Protein AF-A0A6A2GVW1-F1 (afdb_monomer_lite)

Secondary structure (DSSP, 8-state):
-HHHHHHHHTTSSS-S-S-EE-TTS-EEPPPHHHHHHHS---BTTBSSTTTTT-EEES----HHHHTTTSPSEEEEEEE--TTS-SEEEEEEE-SSEEEEEEEETTS-EEEEEEETTS-EEEEEEEE---

pLDDT: mean 74.23, std 15.54, range [43.66, 95.44]

Sequence (130 aa):
MADDIRENAMSGGTPVRLRGLAANGSSISPTLTEVISAMPVATETNKGLMQANGFEQGKNILSEGYNNKISAGVYSSTDNLDNMGTGILLVLRGFQYTAHLYITNSARIYIKTIRSNGEILKDWTLINNT

Structure (mmCIF, N/CA/C/O backbone):
data_AF-A0A6A2GVW1-F1
#
_entry.id   AF-A0A6A2GVW1-F1
#
loop_
_atom_site.group_PDB
_atom_site.id
_atom_site.type_symbol
_atom_site.label_atom_id
_atom_site.label_alt_id
_atom_site.label_comp_id
_atom_site.label_asym_id
_atom_site.label_entity_id
_atom_site.label_seq_id
_atom_site.pdbx_PDB_ins_code
_atom_site.Cartn_x
_atom_site.Cartn_y
_atom_site.Cartn_z
_atom_site.occupancy
_atom_site.B_iso_or_equiv
_atom_site.auth_seq_id
_atom_site.auth_comp_id
_atom_site.auth_asym_id
_atom_site.auth_atom_id
_atom_site.pdbx_PDB_model_num
ATOM 1 N N . MET A 1 1 ? 36.333 -0.823 -46.263 1.00 44.09 1 MET A N 1
ATOM 2 C CA . MET A 1 1 ? 35.016 -1.314 -46.747 1.00 44.09 1 MET A CA 1
ATOM 3 C C . MET A 1 1 ? 34.707 -2.753 -46.347 1.00 44.09 1 MET A C 1
ATOM 5 O O . MET A 1 1 ? 33.619 -2.983 -45.842 1.00 44.09 1 MET A O 1
ATOM 9 N N . ALA A 1 2 ? 35.614 -3.723 -46.525 1.00 50.81 2 ALA A N 1
ATOM 10 C CA . ALA A 1 2 ? 35.388 -5.087 -46.030 1.00 50.81 2 ALA A CA 1
ATOM 11 C C . ALA A 1 2 ? 35.374 -5.189 -44.486 1.00 50.81 2 ALA A C 1
ATOM 13 O O . ALA A 1 2 ? 34.835 -6.156 -43.962 1.00 50.81 2 ALA A O 1
ATOM 14 N N . ASP A 1 3 ? 35.974 -4.232 -43.768 1.00 48.41 3 ASP A N 1
ATOM 15 C CA . ASP A 1 3 ? 36.019 -4.163 -42.296 1.00 48.41 3 ASP A CA 1
ATOM 16 C C . ASP A 1 3 ? 34.713 -3.636 -41.657 1.00 48.41 3 ASP A C 1
ATOM 18 O O . ASP A 1 3 ? 34.237 -4.231 -40.699 1.00 48.41 3 ASP A O 1
ATOM 22 N N . ASP A 1 4 ? 34.066 -2.612 -42.227 1.00 43.66 4 ASP A N 1
ATOM 23 C CA . ASP A 1 4 ? 32.759 -2.099 -41.753 1.00 43.66 4 ASP A CA 1
ATOM 24 C C . ASP A 1 4 ? 31.594 -3.047 -42.074 1.00 43.66 4 ASP A C 1
ATOM 26 O O . ASP A 1 4 ? 30.659 -3.211 -41.293 1.00 43.66 4 ASP A O 1
ATOM 30 N N . ILE A 1 5 ? 31.641 -3.704 -43.240 1.00 49.00 5 ILE A N 1
ATOM 31 C CA . ILE A 1 5 ? 30.684 -4.764 -43.589 1.00 49.00 5 ILE A CA 1
ATOM 32 C C . ILE A 1 5 ? 30.918 -5.982 -42.685 1.00 49.00 5 ILE A C 1
ATOM 34 O O . ILE A 1 5 ? 29.953 -6.634 -42.302 1.00 49.00 5 ILE A O 1
ATOM 38 N N . ARG A 1 6 ? 32.164 -6.250 -42.261 1.00 51.94 6 ARG A N 1
ATOM 39 C CA . ARG A 1 6 ? 32.448 -7.205 -41.178 1.00 51.94 6 ARG A CA 1
ATOM 40 C C . ARG A 1 6 ? 31.834 -6.756 -39.849 1.00 51.94 6 ARG A C 1
ATOM 42 O O . ARG A 1 6 ? 31.314 -7.604 -39.140 1.00 51.94 6 ARG A O 1
ATOM 49 N N . GLU A 1 7 ? 31.825 -5.468 -39.521 1.00 49.50 7 GLU A N 1
ATOM 50 C CA . GLU A 1 7 ? 31.229 -4.980 -38.268 1.00 49.50 7 GLU A CA 1
ATOM 51 C C . GLU A 1 7 ? 29.700 -5.168 -38.213 1.00 49.50 7 GLU A C 1
ATOM 53 O O . GLU A 1 7 ? 29.186 -5.648 -37.206 1.00 49.50 7 GLU A O 1
ATOM 58 N N . ASN A 1 8 ? 28.977 -4.874 -39.302 1.00 46.91 8 ASN A N 1
ATOM 59 C CA . ASN A 1 8 ? 27.510 -5.000 -39.362 1.00 46.91 8 ASN A CA 1
ATOM 60 C C . ASN A 1 8 ? 26.994 -6.389 -39.798 1.00 46.91 8 ASN A C 1
ATOM 62 O O . ASN A 1 8 ? 25.835 -6.715 -39.545 1.00 46.91 8 ASN A O 1
ATOM 66 N N . ALA A 1 9 ? 27.820 -7.223 -40.442 1.00 48.16 9 ALA A N 1
ATOM 67 C CA . ALA A 1 9 ? 27.463 -8.603 -40.799 1.00 48.16 9 ALA A CA 1
ATOM 68 C C . ALA A 1 9 ? 27.808 -9.629 -39.702 1.00 48.16 9 ALA A C 1
ATOM 70 O O . ALA A 1 9 ? 27.382 -10.784 -39.786 1.00 48.16 9 ALA A O 1
ATOM 71 N N . MET A 1 10 ? 28.536 -9.237 -38.650 1.00 55.97 10 MET A N 1
ATOM 72 C CA . MET A 1 10 ? 28.697 -10.063 -37.455 1.00 55.97 10 MET A CA 1
ATOM 73 C C . MET A 1 10 ? 27.379 -10.089 -36.660 1.00 55.97 10 MET A C 1
ATOM 75 O O . MET A 1 10 ? 27.078 -9.170 -35.908 1.00 55.97 10 MET A O 1
ATOM 79 N N . SER A 1 11 ? 26.623 -11.189 -36.800 1.00 51.72 11 SER A N 1
ATOM 80 C CA . SER A 1 11 ? 25.515 -11.621 -35.919 1.00 51.72 11 SER A CA 1
ATOM 81 C C . SER A 1 11 ? 24.059 -11.269 -36.300 1.00 51.72 11 SER A C 1
ATOM 83 O O . SER A 1 11 ? 23.216 -11.103 -35.420 1.00 51.72 11 SER A O 1
ATOM 85 N N . GLY A 1 12 ? 23.702 -11.262 -37.590 1.00 54.62 12 GLY A N 1
ATOM 86 C CA . GLY A 1 12 ? 22.307 -11.540 -37.988 1.00 54.62 12 GLY A CA 1
ATOM 87 C C . GLY A 1 12 ? 21.296 -10.385 -37.901 1.00 54.62 12 GLY A C 1
ATOM 88 O O . GLY A 1 12 ? 20.142 -10.612 -37.551 1.00 54.62 12 GLY A O 1
ATOM 89 N N . GLY A 1 13 ? 21.689 -9.162 -38.272 1.00 51.88 13 GLY A N 1
ATOM 90 C CA . GLY A 1 13 ? 20.735 -8.091 -38.610 1.00 51.88 13 GLY A CA 1
ATOM 91 C C . GLY A 1 13 ? 20.343 -7.121 -37.487 1.00 51.88 13 GLY A C 1
ATOM 92 O O . GLY A 1 13 ? 19.540 -6.228 -37.734 1.00 51.88 13 GLY A O 1
ATOM 93 N N . THR A 1 14 ? 20.919 -7.228 -36.286 1.00 52.88 14 THR A N 1
ATOM 94 C CA . THR A 1 14 ? 20.848 -6.169 -35.258 1.00 52.88 14 THR A CA 1
ATOM 95 C C . THR A 1 14 ? 22.188 -5.429 -35.227 1.00 52.88 14 THR A C 1
ATOM 97 O O . THR A 1 14 ? 23.202 -6.086 -34.981 1.00 52.88 14 THR A O 1
ATOM 100 N N . PRO A 1 15 ? 22.242 -4.106 -35.489 1.00 52.12 15 PRO A N 1
ATOM 101 C CA . PRO A 1 15 ? 23.497 -3.367 -35.438 1.00 52.12 15 PRO A CA 1
ATOM 102 C C . PRO A 1 15 ? 24.069 -3.452 -34.027 1.00 52.12 15 PRO A C 1
ATOM 104 O O . PRO A 1 15 ? 23.382 -3.228 -33.030 1.00 52.12 15 PRO A O 1
ATOM 107 N N . VAL A 1 16 ? 25.343 -3.817 -33.956 1.00 52.41 16 VAL A N 1
ATOM 108 C CA . VAL A 1 16 ? 25.978 -4.237 -32.707 1.00 52.41 16 VAL A CA 1
ATOM 109 C C . VAL A 1 16 ? 26.102 -3.073 -31.717 1.00 52.41 16 VAL A C 1
ATOM 111 O O . VAL A 1 16 ? 26.139 -3.308 -30.507 1.00 52.41 16 VAL A O 1
ATOM 114 N N . ARG A 1 17 ? 26.167 -1.810 -32.177 1.00 52.69 17 ARG A N 1
ATOM 115 C CA . ARG A 1 17 ? 26.291 -0.641 -31.291 1.00 52.69 17 ARG A CA 1
ATOM 116 C C . ARG A 1 17 ? 25.686 0.640 -31.875 1.00 52.69 17 ARG A C 1
ATOM 118 O O . ARG A 1 17 ? 25.551 0.807 -33.077 1.00 52.69 17 ARG A O 1
ATOM 125 N N . LEU A 1 18 ? 25.505 1.606 -30.974 1.00 61.25 18 LEU A N 1
ATOM 126 C CA . LEU A 1 18 ? 25.323 3.051 -31.202 1.00 61.25 18 LEU A CA 1
ATOM 127 C C . LEU A 1 18 ? 26.579 3.745 -31.801 1.00 61.25 18 LEU A C 1
ATOM 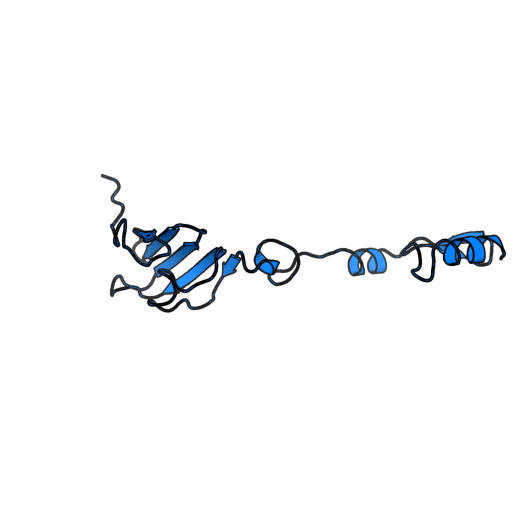129 O O . LEU A 1 18 ? 26.708 4.960 -31.802 1.00 61.25 18 LEU A O 1
ATOM 133 N N . ARG A 1 19 ? 27.570 2.941 -32.193 1.00 55.69 19 ARG A N 1
ATOM 134 C CA . ARG A 1 19 ? 28.902 3.272 -32.706 1.00 55.69 19 ARG A CA 1
ATOM 135 C C . ARG A 1 19 ? 29.163 2.326 -33.860 1.00 55.69 19 ARG A C 1
ATOM 137 O O . ARG A 1 19 ? 28.747 1.174 -33.782 1.00 55.69 19 ARG A O 1
ATOM 144 N N . GLY A 1 20 ? 29.900 2.781 -34.854 1.00 65.06 20 GLY A N 1
ATOM 145 C CA . GLY A 1 20 ? 30.311 1.944 -35.972 1.00 65.06 20 GLY A CA 1
ATOM 146 C C . GLY A 1 20 ? 31.650 2.398 -36.524 1.00 65.06 20 GLY A C 1
ATOM 147 O O . GLY A 1 20 ? 32.265 3.338 -36.020 1.00 65.06 20 GLY A O 1
ATOM 148 N N . LEU A 1 21 ? 32.092 1.737 -37.571 1.00 63.97 21 LEU A N 1
ATOM 149 C CA . LEU A 1 21 ? 33.263 2.055 -38.354 1.00 63.97 21 LEU A CA 1
ATOM 150 C C . LEU A 1 21 ? 32.778 2.835 -39.589 1.00 63.97 21 LEU A C 1
ATOM 152 O O . LEU A 1 21 ? 31.801 2.465 -40.240 1.00 63.97 21 LEU A O 1
ATOM 156 N N . ALA A 1 22 ? 33.374 4.003 -39.832 1.00 57.03 22 ALA A N 1
ATOM 157 C CA . ALA A 1 22 ? 33.103 4.820 -41.007 1.00 57.03 22 ALA A CA 1
ATOM 158 C C . ALA A 1 22 ? 33.757 4.184 -42.228 1.00 57.03 22 ALA A C 1
ATOM 160 O O . ALA A 1 22 ? 34.837 3.617 -42.104 1.00 57.03 22 ALA A O 1
ATOM 161 N N . ALA A 1 23 ? 33.195 4.412 -43.419 1.00 56.62 23 ALA A N 1
ATOM 162 C CA . ALA A 1 23 ? 33.641 3.805 -44.683 1.00 56.62 23 ALA A CA 1
ATOM 163 C C . ALA A 1 23 ? 35.157 3.912 -44.968 1.00 56.62 23 ALA A C 1
ATOM 165 O O . ALA A 1 23 ? 35.717 3.105 -45.718 1.00 56.62 23 ALA A O 1
ATOM 166 N N . ASN A 1 24 ? 35.816 4.909 -44.369 1.00 58.41 24 ASN A N 1
ATOM 167 C CA . ASN A 1 24 ? 37.252 5.175 -44.428 1.00 58.41 24 ASN A CA 1
ATOM 168 C C . ASN A 1 24 ? 38.080 4.476 -43.320 1.00 58.41 24 ASN A C 1
ATOM 170 O O . ASN A 1 24 ? 39.249 4.807 -43.143 1.00 58.41 24 ASN A O 1
ATOM 174 N N . GLY A 1 25 ? 37.492 3.544 -42.566 1.00 59.66 25 GLY A N 1
ATOM 175 C CA . GLY A 1 25 ? 38.108 2.803 -41.461 1.00 59.66 25 GLY A CA 1
ATOM 176 C C . GLY A 1 25 ? 38.202 3.563 -40.134 1.00 59.66 25 GLY A C 1
ATOM 177 O O . GLY A 1 25 ? 38.805 3.056 -39.190 1.00 59.66 25 GLY A O 1
ATOM 178 N N . SER A 1 26 ? 37.645 4.775 -40.038 1.00 55.09 26 SER A N 1
ATOM 179 C CA . SER A 1 26 ? 37.703 5.582 -38.811 1.00 55.09 26 SER A CA 1
ATOM 180 C C . SER A 1 26 ? 36.580 5.220 -37.840 1.00 55.09 26 SER A C 1
ATOM 182 O O . SER A 1 26 ? 35.455 4.958 -38.248 1.00 55.09 26 SER A O 1
ATOM 184 N N . SER A 1 27 ? 36.853 5.257 -36.535 1.00 59.97 27 SER A N 1
ATOM 185 C CA . SER A 1 27 ? 35.827 5.005 -35.515 1.00 59.97 27 SER A CA 1
ATOM 186 C C . SER A 1 27 ? 34.784 6.126 -35.480 1.00 59.97 27 SER A C 1
ATOM 188 O O . SER A 1 27 ? 35.133 7.298 -35.342 1.00 59.97 27 SER A O 1
ATOM 190 N N . ILE A 1 28 ? 33.503 5.759 -35.489 1.00 64.81 28 ILE A N 1
ATOM 191 C CA . ILE A 1 28 ? 32.367 6.652 -35.243 1.00 64.81 28 ILE A CA 1
ATOM 192 C C . ILE A 1 28 ? 31.911 6.450 -33.798 1.00 64.81 28 ILE A C 1
ATOM 194 O O . ILE A 1 28 ? 31.423 5.383 -33.422 1.00 64.81 28 ILE A O 1
ATOM 198 N N . SER A 1 29 ? 32.099 7.472 -32.967 1.00 67.25 29 SER A N 1
ATOM 199 C CA . SER A 1 29 ? 31.579 7.487 -31.596 1.00 67.25 29 SER A CA 1
ATOM 200 C C . SER A 1 29 ? 30.118 7.948 -31.577 1.00 67.25 29 SER A C 1
ATOM 202 O O . SER A 1 29 ? 29.738 8.743 -32.433 1.00 67.25 29 SER A O 1
ATOM 204 N N . PRO A 1 30 ? 29.308 7.496 -30.601 1.00 70.62 30 PRO A N 1
ATOM 205 C CA . PRO A 1 30 ? 27.936 7.932 -30.478 1.00 70.62 30 PRO A CA 1
ATOM 206 C C . PRO A 1 30 ? 27.953 9.384 -30.015 1.00 70.62 30 PRO A C 1
ATOM 208 O O . PRO A 1 30 ? 28.797 9.810 -29.217 1.00 70.62 30 PRO A O 1
ATOM 211 N N . THR A 1 31 ? 26.971 10.141 -30.445 1.00 74.81 31 THR A N 1
ATOM 212 C CA . THR A 1 31 ? 26.681 11.426 -29.829 1.00 74.81 31 THR A CA 1
ATOM 213 C C . THR A 1 31 ? 26.120 11.210 -28.421 1.00 74.81 31 THR A C 1
ATOM 215 O O . THR A 1 31 ? 25.494 10.191 -28.119 1.00 74.81 31 THR A O 1
ATOM 218 N N . LEU A 1 32 ? 26.312 12.188 -27.533 1.00 74.94 32 LEU A N 1
ATOM 219 C CA . LEU A 1 32 ? 25.733 12.145 -26.185 1.00 74.94 32 LEU A CA 1
ATOM 220 C C . LEU A 1 32 ? 24.201 11.976 -26.232 1.00 74.94 32 LEU A C 1
ATOM 222 O O . LEU A 1 32 ? 23.630 11.253 -25.421 1.00 74.94 32 LEU A O 1
ATOM 226 N N . THR A 1 33 ? 23.550 12.582 -27.224 1.00 74.31 33 THR A N 1
ATOM 227 C CA . THR A 1 33 ? 22.107 12.484 -27.468 1.00 74.31 33 THR A CA 1
ATOM 228 C C . THR A 1 33 ? 21.658 11.058 -27.783 1.00 74.31 33 THR A C 1
ATOM 230 O O . THR A 1 33 ? 20.676 10.583 -27.216 1.00 74.31 33 THR A O 1
ATOM 233 N N . GLU A 1 34 ? 22.388 10.347 -28.644 1.00 73.38 34 GLU A N 1
ATOM 234 C CA . GLU A 1 34 ? 22.094 8.947 -28.966 1.00 73.38 34 GLU A CA 1
ATOM 235 C C . GLU A 1 34 ? 22.256 8.051 -27.733 1.00 73.38 34 GLU A C 1
ATOM 237 O O . GLU A 1 34 ? 21.448 7.148 -27.509 1.00 73.38 34 GLU A O 1
ATOM 242 N N . VAL A 1 35 ? 23.264 8.330 -26.896 1.00 74.50 35 VAL A N 1
ATOM 243 C CA . VAL A 1 35 ? 23.489 7.581 -25.651 1.00 74.50 35 VAL A CA 1
ATOM 244 C C . VAL A 1 35 ? 22.319 7.786 -24.699 1.00 74.50 35 VAL A C 1
ATOM 246 O O . VAL A 1 35 ? 21.765 6.812 -24.197 1.00 74.50 35 VAL A O 1
ATOM 249 N N . ILE A 1 36 ? 21.898 9.034 -24.496 1.00 76.06 36 ILE A N 1
ATOM 250 C CA . ILE A 1 36 ? 20.783 9.369 -23.603 1.00 76.06 36 ILE A CA 1
ATOM 251 C C . ILE A 1 36 ? 19.475 8.726 -24.085 1.00 76.06 36 ILE A C 1
ATOM 253 O O . ILE A 1 36 ? 18.736 8.180 -23.272 1.00 76.06 36 ILE A O 1
ATOM 257 N N . SER A 1 37 ? 19.205 8.728 -25.394 1.00 75.50 37 SER A N 1
ATOM 258 C CA . SER A 1 37 ? 17.990 8.125 -25.958 1.00 75.50 37 SER A CA 1
ATOM 259 C C . SER A 1 37 ? 17.948 6.597 -25.832 1.00 75.50 37 SER A C 1
ATOM 261 O O . SER A 1 37 ? 16.863 6.024 -25.739 1.00 75.50 37 SER A O 1
ATOM 263 N N . ALA A 1 38 ? 19.103 5.927 -25.872 1.00 75.62 38 ALA A N 1
ATOM 264 C CA . ALA A 1 38 ? 19.197 4.473 -25.740 1.00 75.62 38 ALA A CA 1
ATOM 265 C C . ALA A 1 38 ? 19.235 4.013 -24.272 1.00 75.62 38 ALA A C 1
ATOM 267 O O . ALA A 1 38 ? 18.972 2.842 -23.977 1.00 75.62 38 ALA A O 1
ATOM 268 N N . MET A 1 39 ? 19.559 4.914 -23.340 1.00 76.12 39 MET A N 1
ATOM 269 C CA . MET A 1 39 ? 19.601 4.589 -21.924 1.00 76.12 39 MET A CA 1
ATOM 270 C C . MET A 1 39 ? 18.181 4.375 -21.375 1.00 76.12 39 MET A C 1
ATOM 272 O O . MET A 1 39 ? 17.299 5.212 -21.565 1.00 76.12 39 MET A O 1
ATOM 276 N N . PRO A 1 40 ? 17.926 3.262 -20.663 1.00 67.88 40 PRO A N 1
ATOM 277 C CA . PRO A 1 40 ? 16.691 3.085 -19.918 1.00 67.88 40 PRO A CA 1
ATOM 278 C C . PRO A 1 40 ? 16.575 4.165 -18.835 1.00 67.88 40 PRO A C 1
ATOM 280 O O . PRO A 1 40 ? 17.149 4.025 -17.760 1.00 67.88 40 PRO A O 1
ATOM 283 N N . VAL A 1 41 ? 15.822 5.230 -19.104 1.00 70.81 41 VAL A N 1
ATOM 284 C CA . VAL A 1 41 ? 15.464 6.214 -18.079 1.00 70.81 41 VAL A CA 1
ATOM 285 C C . VAL A 1 41 ? 14.292 5.654 -17.284 1.00 70.81 41 VAL A C 1
ATOM 287 O O . VAL A 1 41 ? 13.239 5.361 -17.852 1.00 70.81 41 VAL A O 1
ATOM 290 N N . ALA A 1 42 ? 14.500 5.465 -15.982 1.00 62.56 42 ALA A N 1
ATOM 291 C CA . ALA A 1 42 ? 13.416 5.180 -15.057 1.00 62.56 42 ALA A CA 1
ATOM 292 C C . ALA A 1 42 ? 12.506 6.410 -14.989 1.00 62.56 42 ALA A C 1
ATOM 294 O O . ALA A 1 42 ? 12.953 7.502 -14.638 1.00 62.56 42 ALA A O 1
ATOM 295 N N . THR A 1 43 ? 11.246 6.238 -15.359 1.00 62.94 43 THR A N 1
ATOM 296 C CA . THR A 1 43 ? 10.185 7.216 -15.125 1.00 62.94 43 THR A CA 1
ATOM 297 C C . THR A 1 43 ? 9.246 6.666 -14.061 1.00 62.94 43 THR A C 1
ATOM 299 O O . THR A 1 43 ? 9.269 5.475 -13.748 1.00 62.94 43 THR A O 1
ATOM 302 N N . GLU A 1 44 ? 8.362 7.513 -13.537 1.00 53.88 44 GLU A N 1
ATOM 303 C CA . GLU A 1 44 ? 7.305 7.068 -12.622 1.00 53.88 44 GLU A CA 1
ATOM 304 C C . GLU A 1 44 ? 6.426 5.953 -13.217 1.00 53.88 44 GLU A C 1
ATOM 306 O O . GLU A 1 44 ? 5.790 5.206 -12.494 1.00 53.88 44 GLU A O 1
ATOM 311 N N . THR A 1 45 ? 6.390 5.792 -14.538 1.00 53.59 45 THR A N 1
ATOM 312 C CA . THR A 1 45 ? 5.537 4.809 -15.221 1.00 53.59 45 THR A CA 1
ATOM 313 C C . THR A 1 45 ? 6.311 3.697 -15.924 1.00 53.59 45 THR A C 1
ATOM 315 O O . THR A 1 45 ? 5.699 2.762 -16.436 1.00 53.59 45 THR A O 1
ATOM 318 N N . ASN A 1 46 ? 7.645 3.765 -15.987 1.00 53.28 46 ASN A N 1
ATOM 319 C CA . ASN A 1 46 ? 8.440 2.865 -16.816 1.00 53.28 46 ASN A CA 1
ATOM 320 C C . ASN A 1 46 ? 9.819 2.611 -16.199 1.00 53.28 46 ASN A C 1
ATOM 322 O O . ASN A 1 46 ? 10.532 3.549 -15.872 1.00 53.28 46 ASN A O 1
ATOM 326 N N . LYS A 1 47 ? 10.230 1.341 -16.123 1.00 59.75 47 LYS A N 1
ATOM 327 C CA . LYS A 1 47 ? 11.508 0.862 -15.561 1.00 59.75 47 LYS A CA 1
ATOM 328 C C . LYS A 1 47 ? 11.691 1.186 -14.069 1.00 59.75 47 LYS A C 1
ATOM 330 O O . LYS A 1 47 ? 12.046 2.291 -13.691 1.00 59.75 47 LYS A O 1
ATOM 335 N N . GLY A 1 48 ? 11.482 0.183 -13.209 1.00 61.06 48 GLY A N 1
ATOM 336 C CA . GLY A 1 48 ? 11.648 0.283 -11.748 1.00 61.06 48 GLY A CA 1
ATOM 337 C C . GLY A 1 48 ? 10.475 -0.320 -10.966 1.00 61.06 48 GLY A C 1
ATOM 338 O O . GLY A 1 48 ? 9.626 -0.996 -11.545 1.00 61.06 48 GLY A O 1
ATOM 339 N N . LEU A 1 49 ? 10.401 -0.062 -9.653 1.00 54.59 49 LEU A N 1
ATOM 340 C CA . LEU A 1 49 ? 9.332 -0.576 -8.772 1.00 54.59 49 LEU A CA 1
ATOM 341 C C . LEU A 1 49 ? 7.917 -0.156 -9.223 1.00 54.59 49 LEU A C 1
ATOM 343 O O . LEU A 1 49 ? 6.964 -0.898 -8.991 1.00 54.59 49 LEU A O 1
ATOM 347 N N . MET A 1 50 ? 7.782 0.983 -9.912 1.00 59.62 50 MET A N 1
ATOM 348 C CA . MET A 1 50 ? 6.502 1.456 -10.457 1.00 59.62 50 MET A CA 1
ATOM 349 C C . MET A 1 50 ? 6.083 0.722 -11.744 1.00 59.62 50 MET A C 1
ATOM 351 O O . MET A 1 50 ? 4.903 0.454 -11.926 1.00 59.62 50 MET A O 1
ATOM 355 N N . GLN A 1 51 ? 7.027 0.286 -12.594 1.00 59.91 51 GLN A N 1
ATOM 356 C CA . GLN A 1 51 ? 6.716 -0.503 -13.805 1.00 59.91 51 GLN A CA 1
ATOM 357 C C . GLN A 1 51 ? 6.155 -1.891 -13.470 1.00 59.91 51 GLN A C 1
ATOM 359 O O . GLN A 1 51 ? 5.372 -2.457 -14.227 1.00 59.91 51 GLN A O 1
ATOM 364 N N . ALA A 1 52 ? 6.560 -2.450 -12.330 1.00 59.75 52 ALA A N 1
ATOM 365 C CA . ALA A 1 52 ? 6.037 -3.717 -11.835 1.00 59.75 52 ALA A CA 1
ATOM 366 C C . ALA A 1 52 ? 4.658 -3.574 -11.153 1.00 59.75 52 ALA A C 1
ATOM 368 O O . ALA A 1 52 ? 4.221 -4.515 -10.494 1.00 59.75 52 ALA A O 1
ATOM 369 N N . ASN A 1 53 ? 3.995 -2.409 -11.263 1.00 60.97 53 ASN A N 1
ATOM 370 C CA . ASN A 1 53 ? 2.798 -2.028 -10.497 1.00 60.97 53 ASN A CA 1
ATOM 371 C C . ASN A 1 53 ? 3.000 -2.136 -8.971 1.00 60.97 53 ASN A C 1
ATOM 373 O O . ASN A 1 53 ? 2.048 -2.335 -8.218 1.00 60.97 53 ASN A O 1
ATOM 377 N N . GLY A 1 54 ? 4.252 -2.059 -8.509 1.00 58.16 54 GLY A N 1
ATOM 378 C CA . GLY A 1 54 ? 4.626 -2.261 -7.111 1.00 58.16 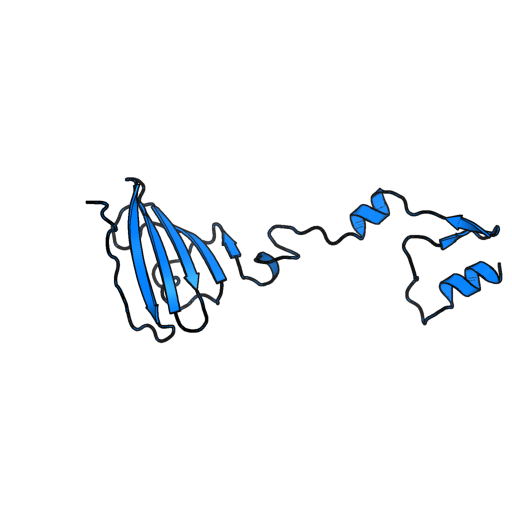54 GLY A CA 1
ATOM 379 C C . GLY A 1 54 ? 4.532 -0.997 -6.259 1.00 58.16 54 GLY A C 1
ATOM 380 O O . GLY A 1 54 ? 4.613 -1.102 -5.037 1.00 58.16 54 GLY A O 1
ATOM 381 N N . PHE A 1 55 ? 4.362 0.179 -6.872 1.00 65.19 55 PHE A N 1
ATOM 382 C CA . PHE A 1 55 ? 4.159 1.448 -6.177 1.00 65.19 55 PHE A CA 1
ATOM 383 C C . PHE A 1 55 ? 3.195 2.354 -6.955 1.00 65.19 55 PHE A C 1
ATOM 385 O O . PHE A 1 55 ? 3.493 2.741 -8.082 1.00 65.19 55 PHE A O 1
ATOM 392 N N . GLU A 1 56 ? 2.057 2.704 -6.354 1.00 67.31 56 GLU A N 1
ATOM 393 C CA . GLU A 1 56 ? 1.028 3.562 -6.957 1.00 67.31 56 GLU A CA 1
ATOM 394 C C . GLU A 1 56 ? 0.739 4.747 -6.016 1.00 67.31 56 GLU A C 1
ATOM 396 O O . GLU A 1 56 ? 0.169 4.582 -4.931 1.00 67.31 56 GLU A O 1
ATOM 401 N N . GLN A 1 57 ? 1.147 5.954 -6.415 1.00 65.25 57 GLN A N 1
ATOM 402 C CA . GLN A 1 57 ? 0.905 7.193 -5.667 1.00 65.25 57 GLN A CA 1
ATOM 403 C C . GLN A 1 57 ? -0.266 7.976 -6.269 1.00 65.25 57 GLN A C 1
ATOM 405 O O . GLN A 1 57 ? -0.410 8.057 -7.485 1.00 65.25 57 GLN A O 1
ATOM 410 N N . GLY A 1 58 ? -1.111 8.566 -5.419 1.00 58.12 58 GLY A N 1
ATOM 411 C CA . GLY A 1 58 ? -2.159 9.501 -5.850 1.00 58.12 58 GLY A 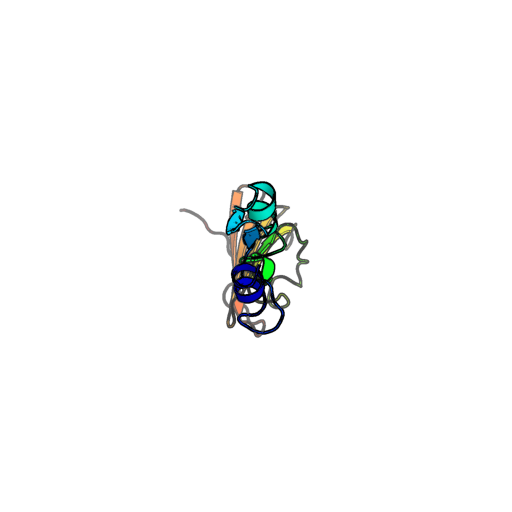CA 1
ATOM 412 C C . GLY A 1 58 ? -3.377 8.844 -6.505 1.00 58.12 58 GLY A C 1
ATOM 413 O O . GLY A 1 58 ? -4.341 9.529 -6.847 1.00 58.12 58 GLY A O 1
ATOM 414 N N . LYS A 1 59 ? -3.383 7.515 -6.636 1.00 65.75 59 LYS A N 1
ATOM 415 C CA . LYS A 1 59 ? -4.571 6.763 -7.029 1.00 65.75 59 LYS A CA 1
ATOM 416 C C . LYS A 1 59 ? -5.551 6.776 -5.865 1.00 65.75 59 LYS A C 1
ATOM 418 O O . LYS A 1 59 ? -5.202 6.360 -4.766 1.00 65.75 59 LYS A O 1
ATOM 423 N N . ASN A 1 60 ? -6.769 7.254 -6.096 1.00 65.06 60 ASN A N 1
ATOM 424 C CA . ASN A 1 60 ? -7.821 7.162 -5.093 1.00 65.06 60 ASN A CA 1
ATOM 425 C C . ASN A 1 60 ? -8.143 5.674 -4.867 1.00 65.06 60 ASN A C 1
ATOM 427 O O . ASN A 1 60 ? -8.583 4.986 -5.793 1.00 65.06 60 ASN A O 1
ATOM 431 N N . ILE A 1 61 ? -7.856 5.164 -3.668 1.00 72.38 61 ILE A N 1
ATOM 432 C CA . ILE A 1 61 ? -8.196 3.798 -3.281 1.00 72.38 61 ILE A CA 1
ATOM 433 C C . ILE A 1 61 ? -9.415 3.895 -2.392 1.00 72.38 61 ILE A C 1
ATOM 435 O O . ILE A 1 61 ? -9.292 4.175 -1.208 1.00 72.38 61 ILE A O 1
ATOM 439 N N . LEU A 1 62 ? -10.580 3.638 -2.982 1.00 66.44 62 LEU A N 1
ATOM 440 C CA . LEU A 1 62 ? -11.843 3.610 -2.255 1.00 66.44 62 LEU A CA 1
ATOM 441 C C . LEU A 1 62 ? -11.768 2.656 -1.060 1.00 66.44 62 LEU A C 1
ATOM 443 O O . LEU A 1 62 ? -11.013 1.675 -1.079 1.00 66.44 62 LEU A O 1
ATOM 447 N N . SER A 1 63 ? -12.619 2.892 -0.063 1.00 62.59 63 SER A N 1
ATOM 448 C CA . SER A 1 63 ? -12.526 2.201 1.221 1.00 62.59 63 SER A CA 1
ATOM 449 C C . SER A 1 63 ? -12.637 0.670 1.144 1.00 62.59 63 SER A C 1
ATOM 451 O O . SER A 1 63 ? -12.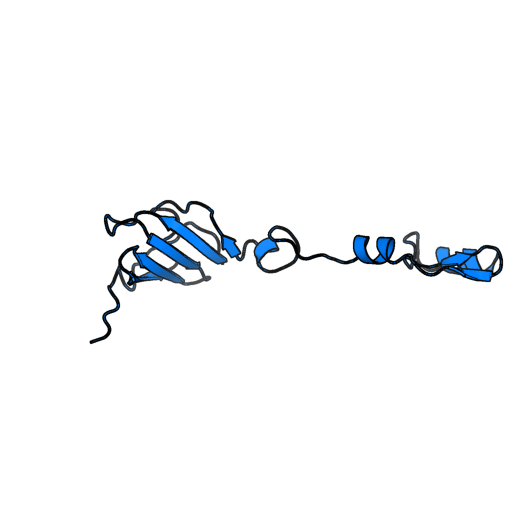067 -0.082 1.934 1.00 62.59 63 SER A O 1
ATOM 453 N N . GLU A 1 64 ? -13.332 0.179 0.125 1.00 65.56 64 GLU A N 1
ATOM 454 C CA . GLU A 1 64 ? -13.472 -1.248 -0.150 1.00 65.56 64 GLU A CA 1
ATOM 455 C C . GLU A 1 64 ? -12.247 -1.866 -0.839 1.00 65.56 64 GLU A C 1
ATOM 457 O O . GLU A 1 64 ? -12.055 -3.084 -0.798 1.00 65.56 64 GLU A O 1
ATOM 462 N N . GLY A 1 65 ? -11.442 -1.043 -1.511 1.00 73.31 65 GLY A N 1
ATOM 463 C CA . GLY A 1 65 ? -10.303 -1.456 -2.319 1.00 73.31 65 GLY A CA 1
ATOM 464 C C . GLY A 1 65 ? -9.085 -1.821 -1.476 1.00 73.31 65 GLY A C 1
ATOM 465 O O . GLY A 1 65 ? -8.447 -2.849 -1.727 1.00 73.31 65 GLY A O 1
ATOM 466 N N . TYR A 1 66 ? -8.783 -1.006 -0.459 1.00 78.75 66 TYR A N 1
ATOM 467 C CA . TYR A 1 66 ? -7.505 -1.084 0.248 1.00 78.75 66 TYR A CA 1
ATOM 468 C C . TYR A 1 66 ? -7.342 -2.347 1.100 1.00 78.75 66 TYR A C 1
ATOM 470 O O . TYR A 1 66 ? -6.227 -2.838 1.215 1.00 78.75 66 TYR A O 1
ATOM 478 N N . ASN A 1 67 ? -8.429 -2.913 1.642 1.00 80.88 67 ASN A N 1
ATOM 479 C CA . ASN A 1 67 ? -8.352 -4.023 2.601 1.00 80.88 67 ASN A CA 1
ATOM 480 C C . ASN A 1 67 ? -7.670 -5.270 2.003 1.00 80.88 67 ASN A C 1
ATOM 482 O O . ASN A 1 67 ? -6.672 -5.778 2.520 1.00 80.88 67 ASN A O 1
ATOM 486 N N . ASN A 1 68 ? -8.239 -5.790 0.914 1.00 77.00 68 ASN A N 1
ATOM 487 C CA . ASN A 1 68 ? -7.768 -7.010 0.263 1.00 77.00 68 ASN A CA 1
ATOM 488 C C . ASN A 1 68 ? -8.232 -7.147 -1.200 1.00 77.00 68 ASN A C 1
ATOM 490 O O . ASN A 1 68 ? -8.187 -8.258 -1.743 1.00 77.00 68 ASN A O 1
ATOM 494 N N . LYS A 1 69 ? -8.534 -6.045 -1.905 1.00 82.81 69 LYS A N 1
ATOM 495 C CA . LYS A 1 69 ? -8.913 -6.085 -3.335 1.00 82.81 69 LYS A CA 1
ATOM 496 C C . LYS A 1 69 ? -7.861 -5.537 -4.320 1.00 82.81 69 LYS A C 1
ATOM 498 O O . LYS A 1 69 ? -7.973 -5.809 -5.508 1.00 82.81 69 LYS A O 1
ATOM 503 N N . ILE A 1 70 ? -6.830 -4.823 -3.859 1.00 80.75 70 ILE A N 1
ATOM 504 C CA . ILE A 1 70 ? -5.726 -4.315 -4.710 1.00 80.75 70 ILE A CA 1
ATOM 505 C C . ILE A 1 70 ? -4.656 -5.374 -5.032 1.00 80.75 70 ILE A C 1
ATOM 507 O O . ILE A 1 70 ? -4.550 -6.374 -4.339 1.00 80.75 70 ILE A O 1
ATOM 511 N N . SER A 1 71 ? -3.825 -5.187 -6.053 1.00 82.50 71 SER A N 1
ATOM 512 C CA . SER A 1 71 ? -2.684 -6.089 -6.287 1.00 82.50 71 SER A CA 1
ATOM 513 C C . SER A 1 71 ? -1.628 -5.980 -5.175 1.00 82.50 71 SER A C 1
ATOM 515 O O . SER A 1 71 ? -1.683 -5.090 -4.328 1.00 82.50 71 SER A O 1
ATOM 517 N N . ALA A 1 72 ? -0.673 -6.913 -5.137 1.00 82.44 72 ALA A N 1
ATOM 518 C CA . ALA A 1 72 ? 0.487 -6.770 -4.260 1.00 82.44 72 ALA A CA 1
ATOM 519 C C . ALA A 1 72 ? 1.292 -5.521 -4.654 1.00 82.44 72 ALA A C 1
ATOM 521 O O . ALA A 1 72 ? 1.503 -5.280 -5.841 1.00 82.44 72 ALA A O 1
ATOM 522 N N . GLY A 1 73 ? 1.732 -4.747 -3.664 1.00 82.62 73 GLY A N 1
ATOM 523 C CA . GLY A 1 73 ? 2.398 -3.469 -3.892 1.00 82.62 73 GLY A CA 1
ATOM 524 C C . GLY A 1 73 ? 2.264 -2.499 -2.723 1.00 82.62 73 GLY A C 1
ATOM 525 O O . GLY A 1 73 ? 1.720 -2.823 -1.665 1.00 82.62 73 GLY A O 1
ATOM 526 N N . VAL A 1 74 ? 2.779 -1.295 -2.935 1.00 85.88 74 VAL A N 1
ATOM 527 C CA . VAL A 1 74 ? 2.728 -0.163 -2.014 1.00 85.88 74 VAL A CA 1
ATOM 528 C C . VAL A 1 74 ? 1.846 0.918 -2.617 1.00 85.88 74 VAL A C 1
ATOM 530 O O . VAL A 1 74 ? 1.997 1.284 -3.778 1.00 85.88 74 VAL A O 1
ATOM 533 N N . TYR A 1 75 ? 0.932 1.455 -1.826 1.00 85.12 75 TYR A N 1
ATOM 534 C CA . TYR A 1 75 ? -0.039 2.417 -2.315 1.00 85.12 75 TYR A CA 1
ATOM 535 C C . TYR A 1 75 ? -0.171 3.591 -1.365 1.00 85.12 75 TYR A C 1
ATOM 537 O O . TYR A 1 75 ? -0.163 3.390 -0.153 1.00 85.12 75 TYR A O 1
ATOM 545 N N . SER A 1 76 ? -0.343 4.796 -1.908 1.00 87.25 76 SER A N 1
ATOM 546 C CA . SER A 1 76 ? -0.653 5.985 -1.110 1.00 87.25 76 SER A CA 1
ATOM 547 C C . SER A 1 76 ? -1.798 6.794 -1.707 1.00 87.25 76 SER A C 1
ATOM 549 O O . SER A 1 76 ? -1.844 7.024 -2.917 1.00 87.25 76 SER A O 1
ATOM 551 N N . SER A 1 77 ? -2.720 7.240 -0.855 1.00 84.94 77 SER A N 1
ATOM 552 C CA . SER A 1 77 ? -3.861 8.065 -1.259 1.00 84.94 77 SER A CA 1
ATOM 553 C C . SER A 1 77 ? -4.265 9.043 -0.159 1.00 84.94 77 SER A C 1
ATOM 555 O O . SER A 1 77 ? -4.029 8.792 1.024 1.00 84.94 77 SER A O 1
ATOM 557 N N . THR A 1 78 ? -4.861 10.168 -0.551 1.00 85.38 78 THR A N 1
ATOM 558 C CA . THR A 1 78 ? -5.584 11.041 0.377 1.00 85.38 78 THR A CA 1
ATOM 559 C C . THR A 1 78 ? -7.026 10.565 0.436 1.00 85.38 78 THR A C 1
ATOM 561 O O . THR A 1 78 ? -7.700 10.549 -0.592 1.00 85.38 78 THR A O 1
ATOM 564 N N . ASP A 1 79 ? -7.486 10.177 1.619 1.00 80.44 79 ASP A N 1
ATOM 565 C CA . ASP A 1 79 ? -8.812 9.587 1.813 1.00 80.44 79 ASP A CA 1
ATOM 566 C C . ASP A 1 79 ? -9.448 10.107 3.111 1.00 80.44 79 ASP A C 1
ATOM 568 O O . ASP A 1 79 ? -8.759 10.682 3.954 1.00 80.44 79 ASP A O 1
ATOM 572 N N . ASN A 1 80 ? -10.760 9.940 3.263 1.00 82.38 80 ASN A N 1
ATOM 573 C CA . ASN A 1 80 ? -11.500 10.148 4.505 1.00 82.38 80 ASN A CA 1
ATOM 574 C C . ASN A 1 80 ? -12.080 8.806 4.961 1.00 82.38 80 ASN A C 1
ATOM 576 O O . ASN A 1 80 ? -13.238 8.472 4.705 1.00 82.38 80 ASN A O 1
ATOM 580 N N . LEU A 1 81 ? -11.233 8.031 5.626 1.00 79.38 81 LEU A N 1
ATOM 581 C CA . LEU A 1 81 ? -11.544 6.684 6.087 1.00 79.38 81 LEU A CA 1
ATOM 582 C C . LEU A 1 81 ? -12.452 6.689 7.306 1.00 79.38 81 LEU A C 1
ATOM 584 O O . LEU A 1 81 ? -12.129 7.354 8.282 1.00 79.38 81 LEU A O 1
ATOM 588 N N . ASP A 1 82 ? -13.542 5.917 7.272 1.00 73.88 82 ASP A N 1
ATOM 589 C CA . ASP A 1 82 ? -14.365 5.549 8.436 1.00 73.88 82 ASP A CA 1
ATOM 590 C C . ASP A 1 82 ? -14.699 6.717 9.397 1.00 73.88 82 ASP A C 1
ATOM 592 O O . ASP A 1 82 ? -14.758 6.551 10.614 1.00 73.88 82 ASP A O 1
ATOM 596 N N . ASN A 1 83 ? -14.926 7.924 8.857 1.00 75.81 83 ASN A N 1
ATOM 597 C CA . ASN A 1 83 ? -15.157 9.171 9.609 1.00 75.81 83 ASN A CA 1
ATOM 598 C C . ASN A 1 83 ? -14.002 9.615 10.531 1.00 75.81 83 ASN A C 1
ATOM 600 O O . ASN A 1 83 ? -14.193 10.414 11.447 1.00 75.81 83 ASN A O 1
ATOM 604 N N . MET A 1 84 ? -12.786 9.146 10.275 1.00 80.81 84 MET A N 1
ATOM 605 C CA . MET A 1 84 ? -11.567 9.509 11.001 1.00 80.81 84 MET A CA 1
ATOM 606 C C . MET A 1 84 ? -10.995 10.871 10.555 1.00 80.81 84 MET A C 1
ATOM 608 O O . MET A 1 84 ? -9.957 11.298 11.064 1.00 80.81 84 MET A O 1
ATOM 612 N N . GLY A 1 85 ? -11.682 11.561 9.632 1.00 81.56 85 GLY A N 1
ATOM 613 C CA . GLY A 1 85 ? -11.273 12.828 9.022 1.00 81.56 85 GLY A CA 1
ATOM 614 C C . GLY A 1 85 ? -10.253 12.614 7.908 1.00 81.56 85 GLY A C 1
ATOM 615 O O . GLY A 1 85 ? -9.559 11.605 7.920 1.00 81.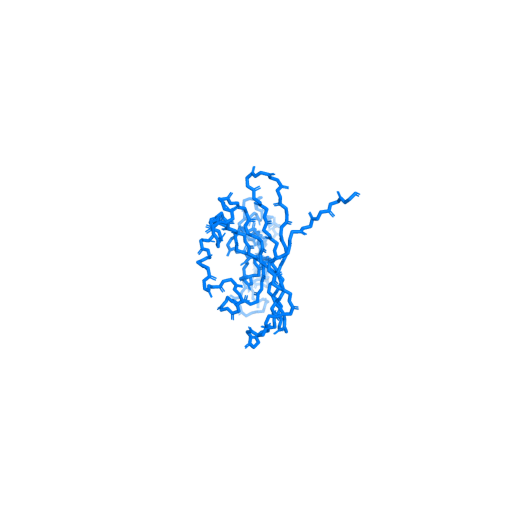56 85 GLY A O 1
ATOM 616 N N . THR A 1 86 ? -10.145 13.543 6.951 1.00 87.88 86 THR A N 1
ATOM 617 C CA . THR A 1 86 ? -9.229 13.416 5.803 1.00 87.88 86 THR A CA 1
ATOM 618 C C . THR A 1 86 ? -7.771 13.257 6.241 1.00 87.88 86 THR A C 1
ATOM 620 O O . THR A 1 86 ? -7.272 14.003 7.089 1.00 87.88 86 THR A O 1
ATOM 623 N N . GLY A 1 87 ? -7.075 12.302 5.636 1.00 90.06 87 GLY A N 1
ATOM 624 C CA . GLY A 1 87 ? -5.697 11.956 5.952 1.00 90.06 87 GLY A CA 1
ATOM 625 C C . GLY A 1 87 ? -4.987 11.253 4.801 1.00 90.06 87 GLY A C 1
ATOM 626 O O . GLY A 1 87 ? -5.484 11.194 3.678 1.00 90.06 87 GLY A O 1
ATOM 627 N N . ILE A 1 88 ? -3.800 10.730 5.089 1.00 90.88 88 ILE A N 1
ATOM 628 C CA . ILE A 1 88 ? -2.978 9.955 4.161 1.00 90.88 88 ILE A CA 1
ATOM 629 C C . ILE A 1 88 ? -3.101 8.481 4.532 1.00 90.88 88 ILE A C 1
ATOM 631 O O . ILE A 1 88 ? -2.701 8.076 5.625 1.00 90.88 88 ILE A O 1
ATOM 635 N N . LEU A 1 89 ? -3.620 7.679 3.607 1.00 91.19 89 LEU A N 1
ATOM 636 C CA . LEU A 1 89 ? -3.611 6.225 3.675 1.00 91.19 89 LEU A CA 1
ATOM 637 C C . LEU A 1 89 ? -2.382 5.691 2.948 1.00 91.19 89 LEU A C 1
ATOM 639 O O . LEU A 1 89 ? -2.198 5.966 1.764 1.00 91.19 89 LEU A O 1
ATOM 643 N N . LEU A 1 90 ? -1.595 4.877 3.643 1.00 91.44 90 LEU A N 1
ATOM 644 C CA . LEU A 1 90 ? -0.531 4.063 3.076 1.00 91.44 90 LEU A CA 1
ATOM 645 C C . LEU A 1 90 ? -0.899 2.581 3.227 1.00 91.44 90 LEU A C 1
ATOM 647 O O . LEU A 1 90 ? -1.205 2.119 4.328 1.00 91.44 90 LEU A O 1
ATOM 651 N N . VAL A 1 91 ? -0.860 1.836 2.125 1.00 91.06 91 VAL A N 1
ATOM 652 C CA . VAL A 1 91 ? -1.212 0.411 2.073 1.00 91.06 91 VAL A CA 1
ATOM 653 C C . VAL A 1 91 ? -0.019 -0.386 1.578 1.00 91.06 91 VAL A C 1
ATOM 655 O O . VAL A 1 91 ? 0.517 -0.109 0.509 1.00 91.06 91 VAL A O 1
ATOM 658 N N . LEU A 1 92 ? 0.383 -1.392 2.345 1.00 90.81 92 LEU A N 1
ATOM 659 C CA . LEU A 1 92 ? 1.449 -2.327 2.011 1.00 90.81 92 LEU A CA 1
ATOM 660 C C . LEU A 1 92 ? 0.824 -3.707 1.837 1.00 90.81 92 LEU A C 1
ATOM 662 O O . LEU A 1 92 ? 0.517 -4.386 2.822 1.00 90.81 92 LEU A O 1
ATOM 666 N N . ARG A 1 93 ? 0.614 -4.124 0.588 1.00 87.81 93 ARG A N 1
ATOM 667 C CA . ARG A 1 93 ? 0.035 -5.427 0.281 1.00 87.81 93 ARG A CA 1
ATOM 668 C C . ARG A 1 93 ? 1.099 -6.436 -0.122 1.00 87.81 93 ARG A C 1
ATOM 670 O O . ARG A 1 93 ? 1.734 -6.305 -1.166 1.00 87.81 93 ARG A O 1
ATOM 677 N N . GLY A 1 94 ? 1.223 -7.487 0.682 1.00 85.31 94 GLY A N 1
ATOM 678 C CA . GLY A 1 94 ? 1.977 -8.690 0.354 1.00 85.31 94 GLY A CA 1
ATOM 679 C C . GLY A 1 94 ? 1.076 -9.838 -0.105 1.00 85.31 94 GLY A C 1
ATOM 680 O O . GLY A 1 94 ? -0.125 -9.686 -0.322 1.00 85.31 94 GLY A O 1
ATOM 681 N N . PHE A 1 95 ? 1.669 -11.026 -0.225 1.00 83.00 95 PHE A N 1
ATOM 682 C CA . PHE A 1 95 ? 0.948 -12.236 -0.630 1.00 83.00 95 PHE A CA 1
ATOM 683 C C . PHE A 1 95 ? -0.045 -12.727 0.437 1.00 83.00 95 PHE A C 1
ATOM 685 O O . PHE A 1 95 ? -1.159 -13.130 0.107 1.00 83.00 95 PHE A O 1
ATOM 692 N N . GLN A 1 96 ? 0.335 -12.675 1.719 1.00 88.88 96 GLN A N 1
ATOM 693 C CA . GLN A 1 96 ? -0.467 -13.218 2.828 1.00 88.88 96 GLN A CA 1
ATOM 694 C C . GLN A 1 96 ? -1.242 -12.161 3.622 1.00 88.88 96 GLN A C 1
ATOM 696 O O . GLN A 1 96 ? -2.280 -12.480 4.204 1.00 88.88 96 GLN A O 1
ATOM 701 N N . TYR A 1 97 ? -0.739 -10.926 3.662 1.00 92.81 97 TYR A N 1
ATOM 702 C CA . TYR A 1 97 ? -1.259 -9.865 4.519 1.00 92.81 97 TYR A CA 1
ATOM 703 C C . TYR A 1 97 ? -1.233 -8.514 3.808 1.00 92.81 97 TYR A C 1
ATOM 705 O O . TYR A 1 97 ? -0.359 -8.253 2.976 1.00 92.81 97 TYR A O 1
ATOM 713 N N . THR A 1 98 ? -2.145 -7.643 4.222 1.00 92.75 98 THR A N 1
ATOM 714 C CA . THR A 1 98 ? -2.151 -6.218 3.913 1.00 92.75 98 THR A CA 1
ATOM 715 C C . THR A 1 98 ? -1.998 -5.437 5.213 1.00 92.75 98 THR A C 1
ATOM 717 O O . THR A 1 98 ? -2.808 -5.592 6.132 1.00 92.75 98 THR A O 1
ATOM 720 N N . ALA A 1 99 ? -0.967 -4.602 5.292 1.00 94.62 99 ALA A N 1
ATOM 721 C CA . ALA A 1 99 ? -0.776 -3.650 6.378 1.00 94.62 99 ALA A CA 1
ATOM 722 C C . ALA A 1 99 ? -1.212 -2.255 5.926 1.00 94.62 99 ALA A C 1
ATOM 724 O O . ALA A 1 99 ? -0.900 -1.822 4.818 1.00 94.62 99 ALA A O 1
ATOM 725 N N . HIS A 1 100 ? -1.912 -1.551 6.804 1.00 93.69 100 HIS A N 1
ATOM 726 C CA . HIS A 1 100 ? -2.410 -0.207 6.568 1.00 93.69 100 HIS A CA 1
ATOM 727 C C . HIS A 1 100 ? -1.869 0.721 7.639 1.00 93.69 100 HIS A C 1
ATOM 729 O O . HIS A 1 100 ? -1.866 0.385 8.826 1.00 93.69 100 HIS A O 1
ATOM 735 N N . LEU A 1 101 ? -1.469 1.903 7.197 1.00 93.75 101 LEU A N 1
ATOM 736 C CA . LEU A 1 101 ? -1.087 3.026 8.028 1.00 93.75 101 LEU A CA 1
ATOM 737 C C . LEU A 1 101 ? -1.931 4.219 7.592 1.00 93.75 101 LEU A C 1
ATOM 739 O O . LEU A 1 101 ? -1.917 4.588 6.420 1.00 93.75 101 LEU A O 1
ATOM 743 N N . TYR A 1 102 ? -2.653 4.820 8.527 1.00 93.44 102 TYR A N 1
ATOM 744 C CA . TYR A 1 102 ? -3.454 6.003 8.265 1.00 93.44 102 TYR A CA 1
ATOM 745 C C . TYR A 1 102 ? -3.007 7.168 9.137 1.00 93.44 102 TYR A C 1
ATOM 747 O O . TYR A 1 102 ? -2.985 7.061 10.362 1.00 93.44 102 TYR A O 1
ATOM 755 N N . ILE A 1 103 ? -2.645 8.279 8.502 1.00 93.31 103 ILE A N 1
ATOM 756 C CA . ILE A 1 103 ? -2.170 9.492 9.166 1.00 93.31 103 ILE A CA 1
ATOM 757 C C . ILE A 1 103 ? -3.205 10.587 8.935 1.00 93.31 103 ILE A C 1
ATOM 759 O O . ILE A 1 103 ? -3.349 11.097 7.827 1.00 93.31 103 ILE A O 1
ATOM 763 N N . THR A 1 104 ? -3.938 10.948 9.981 1.00 91.81 104 THR A N 1
ATOM 764 C CA . THR A 1 104 ? -4.961 12.007 9.908 1.00 91.81 104 THR A CA 1
ATOM 765 C C . THR A 1 104 ? -4.334 13.397 9.784 1.00 91.81 104 THR A C 1
ATOM 767 O O . THR A 1 104 ? -3.189 13.616 10.185 1.00 91.81 104 THR A O 1
ATOM 770 N N . ASN A 1 105 ? -5.117 14.380 9.331 1.00 90.25 105 ASN A N 1
ATOM 771 C CA . ASN A 1 105 ? -4.736 15.800 9.352 1.00 90.25 105 ASN A CA 1
ATOM 772 C C . ASN A 1 105 ? -4.384 16.350 10.753 1.00 90.25 105 ASN A C 1
ATOM 774 O O . ASN A 1 105 ? -3.724 17.378 10.862 1.00 90.25 105 ASN A O 1
ATOM 778 N N . SER A 1 106 ? -4.805 15.663 11.818 1.00 89.31 106 SER A N 1
ATOM 779 C CA . SER A 1 106 ? -4.508 15.996 13.215 1.00 89.31 106 SER A CA 1
ATOM 780 C C . SER A 1 106 ? -3.263 15.265 13.737 1.00 89.31 106 SER A C 1
ATOM 782 O O . SER A 1 106 ? -3.094 15.126 14.946 1.00 89.31 106 SER A O 1
ATOM 784 N N . ALA A 1 107 ? -2.429 14.737 12.834 1.00 88.88 107 ALA A N 1
ATOM 785 C CA . ALA A 1 107 ? -1.210 13.978 13.119 1.00 88.88 107 ALA A CA 1
ATOM 786 C C . ALA A 1 107 ? -1.410 12.696 13.956 1.00 88.88 107 ALA A C 1
ATOM 788 O O . ALA A 1 107 ? -0.449 12.134 14.478 1.00 88.88 107 ALA A O 1
ATOM 789 N N . ARG A 1 108 ? -2.647 12.190 14.064 1.00 91.19 108 ARG A N 1
ATOM 790 C CA . ARG A 1 108 ? -2.919 10.875 14.666 1.00 91.19 108 ARG A CA 1
ATOM 791 C C . ARG A 1 108 ? -2.592 9.766 13.683 1.00 91.19 108 ARG A C 1
ATOM 793 O O . ARG A 1 108 ? -2.962 9.869 12.511 1.00 91.19 108 ARG A O 1
ATOM 800 N N . ILE A 1 109 ? -1.972 8.706 14.190 1.00 93.38 109 ILE A N 1
ATOM 801 C CA . ILE A 1 109 ? -1.524 7.559 13.406 1.00 93.38 109 ILE A CA 1
ATOM 802 C C . ILE A 1 109 ? -2.348 6.334 13.789 1.00 93.38 109 ILE A C 1
ATOM 804 O O . ILE A 1 109 ? -2.374 5.942 14.951 1.00 93.38 109 ILE A O 1
ATOM 808 N N . TYR A 1 110 ? -2.982 5.706 12.809 1.00 93.81 110 TYR A N 1
ATOM 809 C CA . TYR A 1 110 ? -3.752 4.483 12.980 1.00 93.81 110 TYR A CA 1
ATOM 810 C C . TYR A 1 110 ? -3.154 3.352 12.157 1.00 93.81 110 TYR A C 1
ATOM 812 O O . TYR A 1 110 ? -2.637 3.575 11.063 1.00 93.81 110 TYR A O 1
ATOM 820 N N . ILE A 1 111 ? -3.260 2.131 12.670 1.00 94.56 111 ILE A N 1
ATOM 821 C CA . ILE A 1 111 ? -2.808 0.924 11.976 1.00 94.56 111 ILE A CA 1
ATOM 822 C C . ILE A 1 111 ? -3.917 -0.115 11.882 1.00 94.56 111 ILE A C 1
ATOM 824 O O . ILE A 1 111 ? -4.715 -0.258 12.809 1.00 94.56 111 ILE A O 1
ATOM 828 N N . LYS A 1 112 ? -3.935 -0.854 10.772 1.00 93.94 112 LYS A N 1
ATOM 829 C CA . LYS A 1 112 ? -4.830 -1.992 10.531 1.00 93.94 112 LYS A CA 1
ATOM 830 C C . LYS A 1 112 ? -4.092 -3.075 9.754 1.00 93.94 112 LYS A C 1
ATOM 832 O O . LYS A 1 112 ? -3.391 -2.779 8.790 1.00 93.94 112 LYS A O 1
ATOM 837 N N . THR A 1 113 ? -4.303 -4.335 10.108 1.00 95.44 113 THR A N 1
ATOM 838 C CA . THR A 1 113 ? -3.715 -5.481 9.407 1.00 95.44 113 THR A CA 1
ATOM 839 C C . THR A 1 113 ? -4.792 -6.498 9.083 1.00 95.44 113 THR A C 1
ATOM 841 O O . THR A 1 113 ? -5.616 -6.846 9.931 1.00 95.44 113 THR A O 1
ATOM 844 N N . ILE A 1 114 ? -4.778 -6.989 7.849 1.00 94.75 114 ILE A N 1
ATOM 845 C CA . ILE A 1 114 ? -5.782 -7.911 7.316 1.00 94.75 114 ILE A CA 1
ATOM 846 C C . ILE A 1 114 ? -5.050 -9.037 6.591 1.00 94.75 114 ILE A C 1
ATOM 848 O O . ILE A 1 114 ? -4.021 -8.807 5.957 1.00 94.75 114 ILE A O 1
ATOM 852 N N . ARG A 1 115 ? -5.556 -10.263 6.686 1.00 94.00 115 ARG A N 1
ATOM 853 C CA . ARG A 1 115 ? -5.102 -11.380 5.851 1.00 94.00 115 ARG A CA 1
ATOM 854 C C . ARG A 1 115 ? -5.642 -11.244 4.426 1.00 94.00 115 ARG A C 1
ATOM 856 O O . ARG A 1 115 ? -6.697 -10.660 4.195 1.00 94.00 115 ARG A O 1
ATOM 863 N N . SER A 1 116 ? -4.981 -11.865 3.453 1.00 87.06 116 SER A N 1
ATOM 864 C CA . SER A 1 116 ? -5.436 -11.847 2.052 1.00 87.06 116 SER A CA 1
ATOM 865 C C . SER A 1 116 ? -6.834 -12.451 1.850 1.00 87.06 116 SER A C 1
ATOM 867 O O . SER A 1 116 ? -7.537 -12.059 0.920 1.00 87.06 116 SER A O 1
ATOM 869 N N . ASN A 1 117 ? -7.273 -13.350 2.742 1.00 89.69 117 ASN A N 1
ATOM 870 C CA . ASN A 1 117 ? -8.630 -13.913 2.758 1.00 89.69 117 ASN A CA 1
ATOM 871 C C . ASN A 1 117 ? -9.704 -12.953 3.324 1.00 89.69 117 ASN A C 1
ATOM 873 O O . ASN A 1 117 ? -10.874 -13.317 3.350 1.00 89.69 117 ASN A O 1
ATOM 877 N N . GLY A 1 118 ? -9.329 -11.748 3.766 1.00 89.62 118 GLY A N 1
ATOM 878 C CA . GLY A 1 118 ? -10.237 -10.736 4.316 1.00 89.62 118 GLY A CA 1
ATOM 879 C C . GLY A 1 118 ? -10.395 -10.767 5.837 1.00 89.62 118 GLY A C 1
ATOM 880 O O . GLY A 1 118 ? -11.044 -9.884 6.391 1.00 89.62 118 GLY A O 1
ATOM 881 N N . GLU A 1 119 ? -9.792 -11.732 6.533 1.00 93.81 119 GLU A N 1
ATOM 882 C CA . GLU A 1 119 ? -9.836 -11.783 7.994 1.00 93.81 119 GLU A CA 1
ATOM 883 C C . GLU A 1 119 ? -9.053 -10.616 8.612 1.00 93.81 119 GLU A C 1
ATOM 885 O O . GLU A 1 119 ? -7.874 -10.404 8.309 1.00 93.81 119 GLU A O 1
ATOM 890 N N . ILE A 1 120 ? -9.699 -9.866 9.504 1.00 93.94 120 ILE A N 1
ATOM 891 C CA . ILE A 1 120 ? -9.080 -8.743 10.210 1.00 93.94 120 ILE A CA 1
ATOM 892 C C . ILE A 1 120 ? -8.225 -9.292 11.354 1.00 93.94 120 ILE A C 1
ATOM 894 O O . ILE A 1 120 ? -8.742 -9.826 12.330 1.00 93.94 120 ILE A O 1
ATOM 898 N N . LEU A 1 121 ? -6.907 -9.126 11.2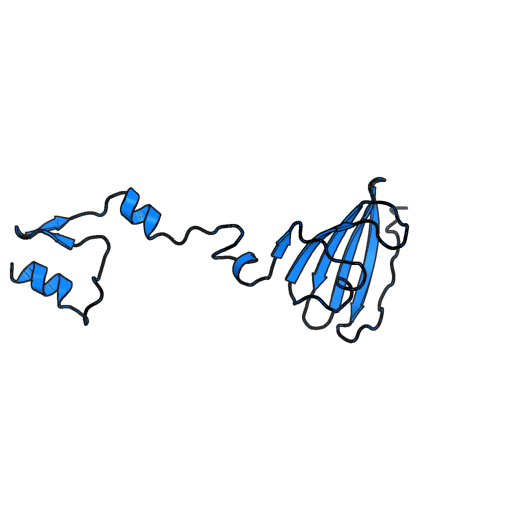43 1.00 94.56 121 LEU A N 1
ATOM 899 C CA . LEU A 1 121 ? -5.960 -9.461 12.311 1.00 94.56 121 LEU A CA 1
ATOM 900 C C . LEU A 1 121 ? -5.921 -8.391 13.394 1.00 94.56 121 LEU A C 1
ATOM 902 O O . LEU A 1 121 ? -5.805 -8.680 14.582 1.00 94.56 121 LEU A O 1
ATOM 906 N N . LYS A 1 122 ? -5.967 -7.136 12.955 1.00 94.44 122 LYS A N 1
ATOM 907 C CA . LYS A 1 122 ? -5.949 -5.958 13.806 1.00 94.44 122 LYS A CA 1
ATOM 908 C C . LYS A 1 122 ? -6.757 -4.894 13.102 1.00 94.44 122 LYS A C 1
ATOM 910 O O . LYS A 1 122 ? -6.382 -4.494 12.005 1.00 94.44 122 LYS A O 1
ATOM 915 N N . ASP A 1 123 ? -7.853 -4.468 13.711 1.00 92.69 123 ASP A N 1
ATOM 916 C CA . ASP A 1 123 ? -8.623 -3.359 13.162 1.00 92.69 123 ASP A CA 1
ATOM 917 C C . ASP A 1 123 ? -7.974 -2.012 13.497 1.00 92.69 123 ASP A C 1
ATOM 919 O O . ASP A 1 123 ? -7.031 -1.961 14.301 1.00 92.69 123 ASP A O 1
ATOM 923 N N . TRP A 1 124 ? -8.478 -0.937 12.887 1.00 92.44 124 TRP A N 1
ATOM 924 C CA . TRP A 1 124 ? -7.985 0.423 13.070 1.00 92.44 124 TRP A CA 1
ATOM 925 C C . TRP A 1 124 ? -7.746 0.751 14.541 1.00 92.44 124 TRP A C 1
ATOM 927 O O . TRP A 1 124 ? -8.663 0.914 15.342 1.00 92.44 124 TRP A O 1
ATOM 937 N N . THR A 1 125 ? -6.470 0.843 14.896 1.00 93.25 125 THR A N 1
ATOM 938 C CA . THR A 1 125 ? -6.029 1.122 16.258 1.00 93.25 125 THR A CA 1
ATOM 939 C C . THR A 1 125 ? -5.131 2.344 16.240 1.00 93.25 125 THR A C 1
ATOM 941 O O . THR A 1 125 ? -4.166 2.385 15.479 1.00 93.25 125 THR A O 1
ATOM 944 N N . LEU A 1 126 ? -5.448 3.326 17.084 1.00 93.12 126 LEU A N 1
ATOM 945 C CA . LEU A 1 126 ? -4.625 4.512 17.298 1.00 93.12 126 LEU A CA 1
ATOM 946 C C . LEU A 1 126 ? -3.299 4.120 17.964 1.00 93.12 126 LEU A C 1
ATOM 948 O O . LEU A 1 126 ? -3.297 3.453 19.000 1.00 93.12 126 LEU A O 1
ATOM 952 N N . ILE A 1 127 ? -2.183 4.561 17.391 1.00 92.88 127 ILE A N 1
ATOM 953 C CA . ILE A 1 127 ? -0.872 4.506 18.032 1.00 92.88 127 ILE A CA 1
ATOM 954 C C . ILE A 1 127 ? -0.761 5.719 18.952 1.00 92.88 127 ILE A C 1
ATOM 956 O O . ILE A 1 127 ? -0.651 6.853 18.489 1.00 92.88 127 ILE A O 1
ATOM 960 N N . ASN A 1 128 ? -0.786 5.466 20.257 1.00 85.62 128 ASN A N 1
ATOM 961 C CA . ASN A 1 128 ? -0.502 6.469 21.272 1.00 85.62 128 ASN A CA 1
ATOM 962 C C . ASN A 1 128 ? 0.922 6.267 21.782 1.00 85.62 128 ASN A C 1
ATOM 964 O O . ASN A 1 128 ? 1.258 5.179 22.247 1.00 85.62 128 ASN A O 1
ATOM 968 N N . ASN A 1 129 ? 1.726 7.326 21.746 1.00 67.56 129 ASN A N 1
ATOM 969 C CA . ASN A 1 129 ? 2.915 7.405 22.582 1.00 67.56 129 ASN A CA 1
ATOM 970 C C . ASN A 1 129 ? 2.434 7.880 23.954 1.00 67.56 129 ASN A C 1
ATOM 972 O O . ASN A 1 129 ? 2.080 9.048 24.106 1.00 67.56 129 ASN A O 1
ATOM 976 N N . THR A 1 130 ? 2.307 6.952 24.900 1.00 62.06 130 THR A N 1
ATOM 977 C CA . THR A 1 130 ? 2.229 7.291 26.329 1.00 62.06 130 THR A CA 1
ATOM 978 C C . THR A 1 130 ? 3.499 7.984 26.780 1.00 62.06 130 THR A C 1
ATOM 980 O O . THR A 1 130 ? 4.577 7.516 26.342 1.00 62.06 130 THR A O 1
#

Foldseek 3Di:
DVVQCVQCVPDDHDRPDCWGAPPVRHTGDHDPVSVVVPDQDDDCCGPDCNVVVQEEEAPDQPQVCQFQPDDAHWYWHFDCPPVPATWIWIWHDDPFKIKIWTQHPVRWIWIWMATNVGHTPGHTDTDDDD

Organism: Bacteroides uniformis (NCBI:txid820)

Radius of gyration: 25.81 Å; chains: 1; bounding box: 53×30×73 Å